Protein AF-A0A561P3F0-F1 (afdb_monomer_lite)

Radius of gyration: 13.25 Å; chains: 1; bounding box: 34×34×33 Å

Structure (mmCIF, N/CA/C/O backbone):
data_AF-A0A561P3F0-F1
#
_entry.id   AF-A0A561P3F0-F1
#
loop_
_atom_site.group_PDB
_atom_site.id
_atom_site.type_symbol
_atom_site.label_atom_id
_atom_site.label_alt_id
_atom_site.label_comp_id
_atom_site.label_asym_id
_atom_site.label_entity_id
_atom_site.label_seq_id
_atom_site.pdbx_PDB_ins_code
_atom_site.Cartn_x
_atom_site.Cartn_y
_atom_site.Cartn_z
_atom_site.occupancy
_atom_site.B_iso_or_equiv
_atom_site.auth_seq_id
_atom_site.auth_comp_id
_atom_site.auth_asym_id
_atom_site.auth_atom_id
_atom_site.pdbx_PDB_model_num
ATOM 1 N N . MET A 1 1 ? 10.709 13.031 -3.051 1.00 47.38 1 MET A N 1
ATOM 2 C CA . MET A 1 1 ? 9.990 12.056 -3.897 1.00 47.38 1 MET A CA 1
ATOM 3 C C . MET A 1 1 ? 11.010 11.055 -4.425 1.00 47.38 1 MET A C 1
ATOM 5 O O . MET A 1 1 ? 11.977 11.474 -5.053 1.00 47.38 1 MET A O 1
ATOM 9 N N . VAL A 1 2 ? 10.887 9.769 -4.091 1.00 55.03 2 VAL A N 1
ATOM 10 C CA . VAL A 1 2 ? 11.764 8.738 -4.672 1.00 55.03 2 VAL A CA 1
ATOM 11 C C . VAL A 1 2 ? 11.228 8.467 -6.072 1.00 55.03 2 VAL A C 1
ATOM 13 O O . VAL A 1 2 ? 10.081 8.049 -6.197 1.00 55.03 2 VAL A O 1
ATOM 16 N N . GLY A 1 3 ? 12.019 8.737 -7.115 1.00 64.06 3 GLY A N 1
ATOM 17 C CA . GLY A 1 3 ? 11.679 8.335 -8.481 1.00 64.06 3 GLY A CA 1
ATOM 18 C C . GLY A 1 3 ? 11.478 6.822 -8.505 1.00 64.06 3 GLY A C 1
ATOM 19 O O . GLY A 1 3 ? 12.450 6.066 -8.438 1.00 64.06 3 GLY A O 1
ATOM 20 N N . SER A 1 4 ? 10.219 6.404 -8.482 1.00 78.69 4 SER A N 1
ATOM 21 C CA . SER A 1 4 ? 9.784 5.020 -8.354 1.00 78.69 4 SER A CA 1
ATOM 22 C C . SER A 1 4 ? 8.836 4.706 -9.4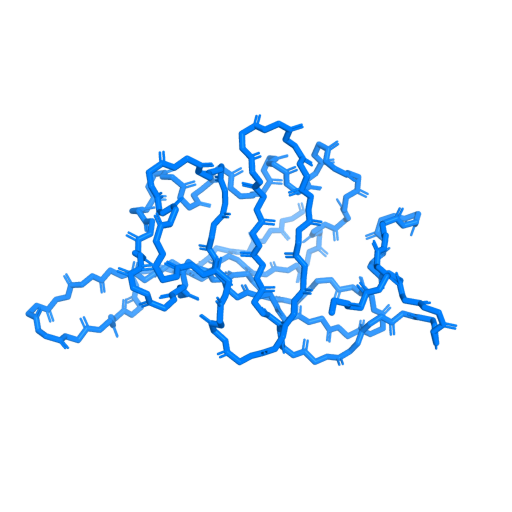99 1.00 78.69 4 SER A C 1
ATOM 24 O O . SER A 1 4 ? 8.108 5.574 -9.975 1.00 78.69 4 SER A O 1
ATOM 26 N N . LYS A 1 5 ? 8.913 3.475 -9.991 1.00 90.38 5 LYS A N 1
ATOM 27 C CA . LYS A 1 5 ? 8.110 2.973 -11.106 1.00 90.38 5 LYS A CA 1
ATOM 28 C C . LYS A 1 5 ? 7.791 1.505 -10.884 1.00 90.38 5 LYS A C 1
ATOM 30 O O . LYS A 1 5 ? 8.472 0.839 -10.102 1.00 90.38 5 LYS A O 1
ATOM 35 N N . ILE A 1 6 ? 6.795 1.008 -11.601 1.00 94.25 6 ILE A N 1
ATOM 36 C CA . ILE A 1 6 ? 6.471 -0.413 -11.630 1.00 94.25 6 ILE A CA 1
ATOM 37 C C . ILE A 1 6 ? 7.101 -1.021 -12.889 1.00 94.25 6 ILE A C 1
ATOM 39 O O . ILE A 1 6 ? 6.922 -0.500 -13.987 1.00 94.25 6 ILE A O 1
ATOM 43 N N . VAL A 1 7 ? 7.893 -2.081 -12.723 1.00 95.06 7 VAL A N 1
ATOM 44 C CA . VAL A 1 7 ? 8.558 -2.822 -13.810 1.00 95.06 7 VAL A CA 1
ATOM 45 C C . VAL A 1 7 ? 8.353 -4.308 -13.557 1.00 95.06 7 VAL A C 1
ATOM 47 O O . VAL A 1 7 ? 8.662 -4.788 -12.469 1.00 95.06 7 VAL A O 1
ATOM 50 N N . ASP A 1 8 ? 7.797 -5.027 -14.533 1.00 95.25 8 ASP A N 1
ATOM 51 C CA . ASP A 1 8 ? 7.487 -6.463 -14.439 1.00 95.25 8 ASP A CA 1
ATOM 52 C C . ASP A 1 8 ? 6.677 -6.852 -13.185 1.00 95.25 8 ASP A C 1
ATOM 54 O O . ASP A 1 8 ? 6.851 -7.927 -12.601 1.00 95.25 8 ASP A O 1
ATOM 58 N N . GLY A 1 9 ? 5.782 -5.964 -12.742 1.00 95.50 9 GLY A N 1
ATOM 59 C CA . GLY A 1 9 ? 4.983 -6.168 -11.534 1.00 95.50 9 GLY A CA 1
ATOM 60 C C . GLY A 1 9 ? 5.632 -5.736 -10.225 1.00 95.50 9 GLY A C 1
ATOM 61 O O . GLY A 1 9 ? 5.002 -5.880 -9.179 1.00 95.50 9 GLY A O 1
ATOM 62 N N . LEU A 1 10 ? 6.868 -5.233 -10.256 1.00 96.75 10 LEU A N 1
ATOM 63 C CA . LEU A 1 10 ? 7.649 -4.889 -9.071 1.00 96.75 10 LEU A CA 1
ATOM 64 C C . LEU A 1 10 ? 7.843 -3.381 -8.943 1.00 96.75 10 LEU A C 1
ATOM 66 O O . LEU A 1 10 ? 8.145 -2.697 -9.918 1.00 96.75 10 LEU A O 1
ATOM 70 N N . PHE A 1 11 ? 7.768 -2.875 -7.716 1.00 95.62 11 PHE A N 1
ATOM 71 C CA . PHE A 1 11 ? 8.117 -1.494 -7.403 1.00 95.62 11 PHE A CA 1
ATOM 72 C C . PHE A 1 11 ? 9.635 -1.322 -7.348 1.00 95.62 11 PHE A C 1
ATOM 74 O O . PHE A 1 11 ? 10.332 -1.940 -6.536 1.00 95.62 11 PHE A O 1
ATOM 81 N N . VAL A 1 12 ? 10.154 -0.457 -8.214 1.00 94.56 12 VAL A N 1
ATOM 82 C CA . VAL A 1 12 ? 11.587 -0.252 -8.426 1.00 94.56 12 VAL A CA 1
ATOM 83 C C . VAL A 1 12 ? 11.930 1.224 -8.266 1.00 94.56 12 VAL A C 1
ATOM 85 O O . VAL A 1 12 ? 11.274 2.101 -8.825 1.00 94.56 12 VAL A O 1
ATOM 88 N N . SER A 1 13 ? 13.001 1.488 -7.524 1.00 90.50 13 SER A N 1
ATOM 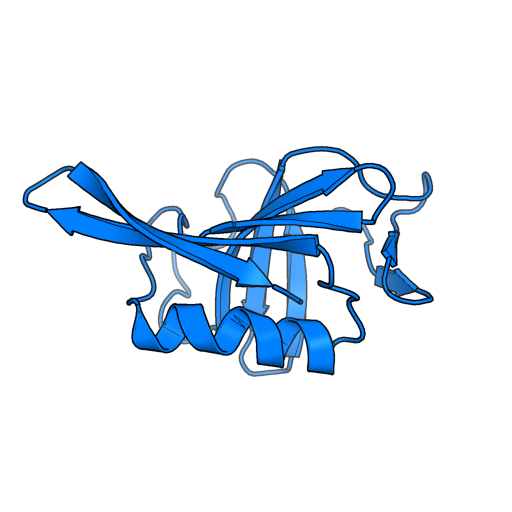89 C CA . SER A 1 13 ? 13.663 2.791 -7.431 1.00 90.50 13 SER A CA 1
ATOM 90 C C . SER A 1 13 ? 14.986 2.776 -8.204 1.00 90.50 13 SER A C 1
ATOM 92 O O . SER A 1 13 ? 15.412 1.736 -8.709 1.00 90.50 13 SER A O 1
ATOM 94 N N . LYS A 1 14 ? 15.716 3.897 -8.218 1.00 88.31 14 LYS A N 1
ATOM 95 C CA . LYS A 1 14 ? 17.090 3.932 -8.758 1.00 88.31 14 LYS A CA 1
ATOM 96 C C . LYS A 1 14 ? 18.068 2.957 -8.077 1.00 88.31 14 LYS A C 1
ATOM 98 O O . LYS A 1 14 ? 19.113 2.671 -8.644 1.00 88.31 14 LYS A O 1
ATOM 103 N N . TYR A 1 15 ? 17.735 2.452 -6.886 1.00 87.25 15 TYR A N 1
ATOM 104 C CA . TYR A 1 15 ? 18.538 1.479 -6.135 1.00 87.25 15 TYR A CA 1
ATOM 105 C C . TYR A 1 15 ? 18.056 0.026 -6.307 1.00 87.25 15 TYR A C 1
ATOM 107 O O . TYR A 1 15 ? 18.534 -0.864 -5.609 1.00 87.25 15 TYR A O 1
ATOM 115 N N . GLY A 1 16 ? 17.102 -0.227 -7.210 1.00 91.31 16 GLY A N 1
ATOM 116 C CA . GLY A 1 16 ? 16.482 -1.539 -7.402 1.00 91.31 16 GLY A CA 1
ATOM 117 C C . GLY A 1 16 ? 15.147 -1.689 -6.667 1.00 91.31 16 GLY A C 1
ATOM 118 O O . GLY A 1 16 ? 14.461 -0.700 -6.386 1.00 91.31 16 GLY A O 1
ATOM 119 N N . GLY A 1 17 ? 14.757 -2.940 -6.400 1.00 94.44 17 GLY A N 1
ATOM 120 C CA . GLY A 1 17 ? 13.469 -3.289 -5.794 1.00 94.44 17 GLY A CA 1
ATOM 121 C C . GLY A 1 17 ? 13.273 -2.663 -4.412 1.00 94.44 17 GLY A C 1
ATOM 122 O O . GLY A 1 17 ? 14.098 -2.842 -3.515 1.00 94.44 17 GLY A O 1
ATOM 123 N N . MET A 1 18 ? 12.166 -1.946 -4.232 1.00 94.00 18 MET A N 1
ATOM 124 C CA . MET A 1 18 ? 11.885 -1.192 -3.008 1.00 94.00 18 MET A CA 1
ATOM 125 C C . MET A 1 18 ? 11.610 -2.117 -1.816 1.00 94.00 18 MET A C 1
ATOM 127 O O . MET A 1 18 ? 10.967 -3.156 -1.957 1.00 94.00 18 MET A O 1
ATOM 131 N N . THR A 1 19 ? 12.111 -1.757 -0.634 1.00 95.06 19 THR A N 1
ATOM 132 C CA . THR A 1 19 ? 11.917 -2.531 0.600 1.00 95.06 19 THR A CA 1
ATOM 133 C C . THR A 1 19 ? 11.620 -1.591 1.756 1.00 95.06 19 THR A C 1
ATOM 135 O O . THR A 1 19 ? 12.363 -0.635 1.966 1.00 95.06 19 THR A O 1
ATOM 138 N N . GLY A 1 20 ? 10.559 -1.887 2.502 1.00 93.69 20 GLY A N 1
ATOM 139 C CA . GLY A 1 20 ? 10.078 -1.082 3.620 1.00 93.69 20 GLY A CA 1
ATOM 140 C C . GLY A 1 20 ? 8.610 -0.696 3.467 1.00 93.69 20 GLY A C 1
ATOM 141 O O . GLY A 1 20 ? 7.924 -1.147 2.547 1.00 93.69 20 GLY A O 1
ATOM 142 N N . THR A 1 21 ? 8.151 0.156 4.379 1.00 93.06 21 THR A N 1
ATOM 143 C CA . THR A 1 21 ? 6.793 0.705 4.393 1.00 93.06 21 THR A CA 1
ATOM 144 C C . THR A 1 21 ? 6.809 2.137 3.881 1.00 93.06 21 THR A C 1
ATOM 146 O O . THR A 1 21 ? 7.653 2.940 4.284 1.00 93.06 21 THR A O 1
ATOM 149 N N . TYR A 1 22 ? 5.867 2.452 3.000 1.00 90.88 22 TYR A N 1
ATOM 150 C CA . TYR A 1 22 ? 5.751 3.753 2.353 1.00 90.88 22 TYR A CA 1
ATOM 151 C C . TYR A 1 22 ? 4.310 4.235 2.395 1.00 90.88 22 TYR A C 1
ATOM 153 O O . TYR A 1 22 ? 3.381 3.432 2.348 1.00 90.88 22 TYR A O 1
ATOM 161 N N . ASP A 1 23 ? 4.135 5.549 2.405 1.00 89.75 23 ASP A N 1
ATOM 162 C CA . ASP A 1 23 ? 2.861 6.154 2.049 1.00 89.75 23 ASP A CA 1
ATOM 163 C C . ASP A 1 23 ? 2.650 6.000 0.554 1.00 89.75 23 ASP A C 1
ATOM 165 O O . ASP A 1 23 ? 3.575 6.219 -0.240 1.00 89.75 23 ASP A O 1
ATOM 169 N N . ILE A 1 24 ? 1.425 5.660 0.183 1.00 89.88 24 ILE A N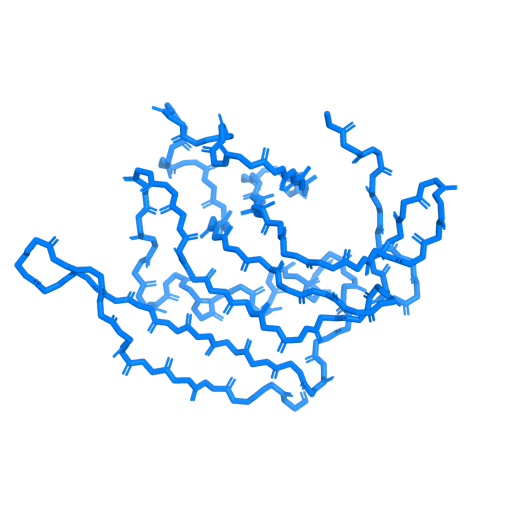 1
ATOM 170 C CA . ILE A 1 24 ? 1.018 5.498 -1.201 1.00 89.88 24 ILE A CA 1
ATOM 171 C C . ILE A 1 24 ? -0.206 6.352 -1.494 1.00 89.88 24 ILE A C 1
ATOM 173 O O . ILE A 1 24 ? -1.181 6.370 -0.739 1.00 89.88 24 ILE A O 1
ATOM 177 N N . VAL A 1 25 ? -0.132 7.069 -2.612 1.00 89.44 25 VAL A N 1
ATOM 178 C CA . VAL A 1 25 ? -1.237 7.848 -3.160 1.00 89.44 25 VAL A CA 1
ATOM 179 C C . VAL A 1 25 ? -1.327 7.595 -4.653 1.00 89.44 25 VAL A C 1
ATOM 181 O O . VAL A 1 25 ? -0.307 7.620 -5.340 1.00 89.44 25 VAL A O 1
ATOM 184 N N . VAL A 1 26 ? -2.540 7.407 -5.164 1.00 89.56 26 VAL A N 1
ATOM 185 C CA . VAL A 1 26 ? -2.812 7.466 -6.603 1.00 89.56 26 VAL A CA 1
ATOM 186 C C . VAL A 1 26 ? -3.823 8.580 -6.849 1.00 89.56 26 VAL A C 1
ATOM 188 O O . VAL A 1 26 ? -4.925 8.542 -6.304 1.00 89.56 26 VAL A O 1
ATOM 191 N N . THR A 1 27 ? -3.439 9.598 -7.622 1.00 87.62 27 THR A N 1
ATOM 192 C CA . THR A 1 27 ? -4.325 10.731 -7.952 1.00 87.62 27 THR A CA 1
ATOM 193 C C . THR A 1 27 ? -5.417 10.311 -8.937 1.00 87.62 27 THR A C 1
ATOM 195 O O . THR A 1 27 ? -5.292 9.270 -9.576 1.00 87.62 27 THR A O 1
ATOM 198 N N . MET A 1 28 ? -6.463 11.127 -9.116 1.00 87.62 28 MET A N 1
ATOM 199 C CA . MET A 1 28 ? -7.509 10.873 -10.129 1.00 87.62 28 MET A CA 1
ATOM 200 C C . MET A 1 28 ? -6.978 10.774 -11.568 1.00 87.62 28 MET A C 1
ATOM 202 O O . MET A 1 28 ? -7.592 10.135 -12.412 1.00 87.62 28 MET A O 1
ATOM 206 N N . GLU A 1 29 ? -5.818 11.365 -11.842 1.00 86.19 29 GLU A N 1
ATOM 207 C CA . GLU A 1 29 ? -5.139 11.310 -13.142 1.00 86.19 29 GLU A CA 1
ATOM 208 C C . GLU A 1 29 ? -4.293 10.032 -13.320 1.00 86.19 29 GLU A C 1
ATOM 210 O O . GLU A 1 29 ? -3.645 9.854 -14.347 1.00 86.19 29 GLU A O 1
ATOM 215 N N . GLY A 1 30 ? -4.260 9.146 -12.316 1.00 86.94 30 GLY A N 1
ATOM 216 C CA . GLY A 1 30 ? -3.489 7.899 -12.351 1.00 86.94 30 GLY A CA 1
ATOM 217 C C . GLY A 1 30 ? -2.030 8.036 -11.911 1.00 86.94 30 GLY A C 1
ATOM 218 O O . GLY A 1 30 ? -1.269 7.075 -12.009 1.00 86.94 30 GLY A O 1
ATOM 219 N N . TYR A 1 31 ? -1.608 9.194 -11.394 1.00 86.19 31 TYR A N 1
ATOM 220 C CA . TYR A 1 31 ? -0.229 9.365 -10.938 1.00 86.19 31 TYR A CA 1
ATOM 221 C C . TYR A 1 31 ? 0.004 8.678 -9.593 1.00 86.19 31 TYR A C 1
ATOM 223 O O . TYR A 1 31 ? -0.549 9.080 -8.567 1.00 86.19 31 TYR A O 1
ATOM 231 N N . LEU A 1 32 ? 0.892 7.682 -9.595 1.00 88.81 32 LEU A N 1
ATOM 232 C CA . LEU A 1 32 ? 1.400 7.026 -8.396 1.00 88.81 32 LEU A CA 1
ATOM 233 C C . LEU A 1 32 ? 2.436 7.910 -7.688 1.00 88.81 32 LEU A C 1
ATOM 235 O O . LEU A 1 32 ? 3.457 8.291 -8.264 1.00 88.81 32 LEU A O 1
ATOM 239 N N . LYS A 1 33 ? 2.210 8.173 -6.403 1.00 87.44 33 LYS A N 1
ATOM 240 C CA . LYS A 1 33 ? 3.145 8.856 -5.507 1.00 87.44 33 LYS A CA 1
ATOM 241 C C . LYS A 1 33 ? 3.497 7.932 -4.346 1.00 87.44 33 LYS A C 1
ATOM 243 O O . LYS A 1 33 ? 2.613 7.433 -3.656 1.00 87.44 33 LYS A O 1
ATOM 248 N N . LEU A 1 34 ? 4.798 7.749 -4.125 1.00 88.19 34 LEU A N 1
ATOM 249 C CA . LEU A 1 34 ? 5.356 7.001 -3.000 1.00 88.19 34 LEU A CA 1
ATOM 250 C C . LEU A 1 34 ? 6.289 7.884 -2.176 1.00 88.19 34 LEU A C 1
ATOM 252 O O . LEU A 1 34 ? 7.106 8.642 -2.719 1.00 88.19 34 LEU A O 1
ATOM 256 N N . GLY A 1 35 ? 6.220 7.747 -0.856 1.00 82.31 35 GLY A N 1
ATOM 257 C CA . GLY A 1 35 ? 7.143 8.440 0.029 1.00 82.31 35 GLY A CA 1
ATOM 258 C C . GLY A 1 35 ? 7.096 7.966 1.470 1.00 82.31 35 GLY A C 1
ATOM 259 O O . GLY A 1 35 ? 6.519 6.932 1.781 1.00 82.31 35 GLY A O 1
ATOM 260 N N . THR A 1 36 ? 7.770 8.708 2.338 1.00 75.50 36 THR A N 1
ATOM 261 C CA . THR A 1 36 ? 7.878 8.416 3.766 1.00 75.50 36 THR A CA 1
ATOM 262 C C . THR A 1 36 ? 7.515 9.672 4.558 1.00 75.50 36 THR A C 1
ATOM 264 O O . THR A 1 36 ? 7.940 10.771 4.196 1.00 75.50 36 THR A O 1
ATOM 267 N N . GLY A 1 37 ? 6.740 9.524 5.637 1.00 63.84 37 GLY A N 1
ATOM 268 C CA . GLY A 1 37 ? 6.488 10.595 6.612 1.00 63.84 37 GLY A CA 1
ATOM 269 C C . GLY A 1 37 ? 5.090 11.225 6.599 1.00 63.84 37 GLY A C 1
ATOM 270 O O . GLY A 1 37 ? 4.935 12.319 7.129 1.00 63.84 37 GLY A O 1
ATOM 271 N N . HIS A 1 38 ? 4.082 10.581 6.008 1.00 56.75 38 HIS A N 1
ATOM 272 C CA . HIS A 1 38 ? 2.668 10.988 5.938 1.00 56.75 38 HIS A CA 1
ATOM 273 C C . HIS A 1 38 ? 2.396 12.376 5.310 1.00 56.75 38 HIS A C 1
ATOM 275 O O . HIS A 1 38 ? 1.264 12.859 5.330 1.00 56.75 38 HIS A O 1
ATOM 281 N N . TYR A 1 39 ? 3.406 13.018 4.710 1.00 52.44 39 TYR A N 1
ATOM 282 C CA . TYR A 1 39 ? 3.358 14.416 4.255 1.00 52.44 39 TYR A CA 1
ATOM 283 C C . TYR A 1 39 ? 2.495 14.673 3.009 1.00 52.44 39 TYR A C 1
ATOM 285 O O . TYR A 1 39 ? 2.229 15.827 2.685 1.00 52.44 39 TYR A O 1
ATOM 293 N N . TYR A 1 40 ? 2.060 13.641 2.284 1.00 54.03 40 TYR A N 1
ATOM 294 C CA . TYR A 1 40 ? 1.479 13.831 0.948 1.00 54.03 40 TYR A CA 1
ATOM 295 C C . TYR A 1 40 ? -0.022 14.152 0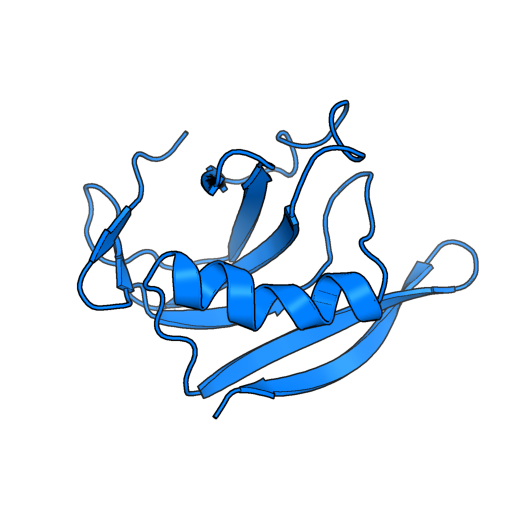.922 1.00 54.03 40 TYR A C 1
ATOM 297 O O . TYR A 1 40 ? -0.551 14.390 -0.160 1.00 54.03 40 TYR A O 1
ATOM 305 N N . LEU A 1 41 ? -0.719 14.171 2.065 1.00 54.31 41 LEU A N 1
ATOM 306 C CA . LEU A 1 41 ? -2.190 14.233 2.083 1.00 54.31 41 LEU A CA 1
ATOM 307 C C . LEU A 1 41 ? -2.795 15.260 3.047 1.00 54.31 41 LEU A C 1
ATOM 309 O O . LEU A 1 41 ? -3.979 15.169 3.362 1.00 54.31 41 LEU A O 1
ATOM 313 N N . SER A 1 42 ? -2.040 16.258 3.504 1.00 51.47 42 SER A N 1
ATOM 314 C CA . SER A 1 42 ? -2.590 17.268 4.417 1.00 51.47 42 SER A CA 1
ATOM 315 C C . SER A 1 42 ? -3.661 18.181 3.795 1.00 51.47 42 SER A C 1
ATOM 317 O O . SER A 1 42 ? -4.347 18.837 4.564 1.00 51.47 42 SER A O 1
ATOM 319 N N . ASN A 1 43 ? -3.873 18.201 2.465 1.00 49.75 43 ASN A N 1
ATOM 320 C CA . ASN A 1 43 ? -4.844 19.118 1.828 1.00 49.75 43 ASN A CA 1
ATOM 321 C C . ASN A 1 43 ? -5.576 18.624 0.549 1.00 49.75 43 ASN A C 1
ATOM 323 O O . ASN A 1 43 ? -6.337 19.397 -0.022 1.00 49.75 43 ASN A O 1
ATOM 327 N N . SER A 1 44 ? -5.403 17.378 0.079 1.00 52.81 44 SER A N 1
ATOM 328 C CA . SER A 1 44 ? -5.980 16.913 -1.215 1.00 52.81 44 SER A CA 1
ATOM 329 C C . SER A 1 44 ? -6.756 15.589 -1.128 1.00 52.81 44 SER A C 1
ATOM 331 O O . SER A 1 44 ? -6.887 14.860 -2.107 1.00 52.81 44 SER A O 1
ATOM 333 N N . ALA A 1 45 ? -7.279 15.270 0.057 1.00 53.38 45 ALA A N 1
ATOM 334 C CA . ALA A 1 45 ? -8.002 14.032 0.356 1.00 53.38 45 ALA A CA 1
ATOM 335 C C . ALA A 1 45 ? -9.216 13.689 -0.548 1.00 53.38 45 ALA A C 1
ATOM 337 O O . ALA A 1 45 ? -9.407 12.500 -0.794 1.00 53.38 45 ALA A O 1
ATOM 338 N N . PRO A 1 46 ? -10.035 14.639 -1.054 1.00 56.75 46 PRO A N 1
ATOM 339 C CA . PRO A 1 46 ? -11.202 14.275 -1.861 1.00 56.75 46 PRO A CA 1
ATOM 340 C C . PRO A 1 46 ? -10.880 13.851 -3.307 1.00 56.75 46 PRO A C 1
ATOM 342 O O . PRO A 1 46 ? -11.779 13.400 -4.007 1.00 56.75 46 PRO A O 1
ATOM 345 N N . GLU A 1 47 ? -9.628 13.961 -3.764 1.00 74.38 47 GLU A N 1
ATOM 346 C CA . GLU A 1 47 ? -9.253 13.811 -5.182 1.00 74.38 47 GLU A CA 1
ATOM 347 C C . GLU A 1 47 ? -8.185 12.726 -5.410 1.00 74.38 47 GLU A C 1
ATOM 349 O O . GLU A 1 47 ? -7.246 12.880 -6.200 1.00 74.38 47 GLU A O 1
ATOM 354 N N . VAL A 1 48 ? -8.293 11.605 -4.696 1.00 84.44 48 VAL A N 1
ATOM 355 C CA . VAL A 1 48 ? -7.386 10.462 -4.868 1.00 84.44 48 VAL A CA 1
ATOM 356 C C . VAL A 1 48 ? -8.175 9.172 -5.029 1.00 84.44 48 VAL A C 1
ATOM 358 O O . VAL A 1 48 ? -9.169 8.941 -4.347 1.00 84.44 48 VAL A O 1
ATOM 361 N N . MET A 1 49 ? -7.706 8.307 -5.924 1.00 89.75 49 MET A N 1
ATOM 362 C CA . MET A 1 49 ? -8.265 6.967 -6.102 1.00 89.75 49 MET A CA 1
ATOM 363 C C . MET A 1 49 ? -7.809 6.019 -4.986 1.00 89.75 49 MET A C 1
ATOM 365 O O . MET A 1 49 ? -8.509 5.069 -4.645 1.00 89.75 49 MET A O 1
ATOM 369 N N . LEU A 1 50 ? -6.621 6.272 -4.428 1.00 91.25 50 LEU A N 1
ATOM 370 C CA . LEU A 1 50 ? -6.001 5.459 -3.388 1.00 91.25 50 LEU A CA 1
ATOM 371 C C . LEU A 1 50 ? -5.188 6.349 -2.450 1.00 91.25 50 LEU A C 1
ATOM 373 O O . LEU A 1 50 ? -4.416 7.188 -2.913 1.00 91.25 50 LEU A O 1
ATOM 377 N N . ALA A 1 51 ? -5.341 6.133 -1.145 1.00 91.19 51 ALA A N 1
ATOM 378 C CA . ALA A 1 51 ? -4.519 6.730 -0.097 1.00 91.19 51 ALA A CA 1
ATOM 379 C C . ALA A 1 51 ? -4.302 5.741 1.056 1.00 91.19 51 ALA A C 1
ATOM 381 O O . ALA A 1 51 ? -5.260 5.199 1.613 1.00 91.19 51 ALA A O 1
ATOM 382 N N . GLY A 1 52 ? -3.052 5.513 1.445 1.00 92.12 52 GLY A N 1
ATOM 383 C CA . GLY A 1 52 ? -2.763 4.548 2.499 1.00 92.12 52 GLY A CA 1
ATOM 384 C C . GLY A 1 52 ? -1.283 4.282 2.713 1.00 92.12 52 GLY A C 1
ATOM 385 O O . GLY A 1 52 ? -0.443 5.093 2.317 1.00 92.12 52 GLY A O 1
ATOM 386 N N . THR A 1 53 ? -0.975 3.117 3.281 1.00 93.88 53 THR A N 1
ATOM 387 C CA . THR A 1 53 ? 0.394 2.593 3.342 1.00 93.88 53 THR A CA 1
ATOM 388 C C . THR A 1 53 ? 0.549 1.340 2.492 1.00 93.88 53 THR A C 1
ATOM 390 O O . THR A 1 53 ? -0.393 0.571 2.303 1.00 93.88 53 THR A O 1
ATOM 393 N N . ILE A 1 54 ? 1.760 1.129 1.987 1.00 94.88 54 ILE A N 1
ATOM 394 C CA . ILE A 1 54 ? 2.164 -0.076 1.270 1.00 94.88 54 ILE A CA 1
ATOM 395 C C . ILE A 1 54 ? 3.467 -0.609 1.862 1.00 94.88 54 ILE A C 1
ATOM 397 O O . ILE A 1 54 ? 4.452 0.121 2.003 1.00 94.88 54 ILE A O 1
ATOM 401 N N . GLU A 1 55 ? 3.477 -1.888 2.215 1.00 96.50 55 GLU A N 1
ATOM 402 C CA . GLU A 1 55 ? 4.670 -2.611 2.638 1.00 96.50 55 GLU A CA 1
ATOM 403 C C . GLU A 1 55 ? 5.221 -3.431 1.474 1.00 96.50 55 GLU A C 1
ATOM 405 O O . GLU A 1 55 ? 4.488 -4.145 0.783 1.00 96.50 55 GLU A O 1
ATOM 410 N N . MET A 1 56 ? 6.532 -3.338 1.259 1.00 96.50 56 MET A N 1
ATOM 411 C CA . MET A 1 56 ? 7.217 -4.015 0.167 1.00 96.50 56 MET A CA 1
ATOM 412 C C . MET A 1 56 ? 8.485 -4.721 0.635 1.00 96.50 56 MET A C 1
ATOM 414 O O . MET A 1 56 ? 9.201 -4.249 1.518 1.00 96.50 56 MET A O 1
ATOM 418 N N . TYR A 1 57 ? 8.816 -5.821 -0.039 1.00 96.69 57 TYR A N 1
ATOM 419 C CA . TYR A 1 57 ? 10.104 -6.495 0.090 1.00 96.69 57 TYR A CA 1
ATOM 420 C C . TYR A 1 57 ? 10.652 -6.845 -1.292 1.00 96.69 57 TYR A C 1
ATOM 422 O O . TYR A 1 57 ? 10.040 -7.621 -2.032 1.00 96.69 57 TYR A O 1
ATOM 430 N N . LYS A 1 58 ? 11.812 -6.277 -1.645 1.00 96.06 58 LYS A N 1
ATOM 431 C CA . LYS A 1 58 ? 12.437 -6.409 -2.975 1.00 96.06 58 LYS A CA 1
ATOM 432 C C . LYS A 1 58 ? 11.468 -6.086 -4.126 1.00 96.06 58 LYS A C 1
ATOM 434 O O . LYS A 1 58 ? 11.417 -6.795 -5.126 1.00 96.06 58 LYS A O 1
ATOM 439 N N . GLY A 1 59 ? 10.670 -5.034 -3.961 1.00 95.62 59 GLY A N 1
ATOM 440 C CA . GLY A 1 59 ? 9.683 -4.545 -4.925 1.00 95.62 59 GLY A CA 1
ATOM 441 C C . GLY A 1 59 ? 8.373 -5.333 -4.969 1.00 95.62 59 GLY A C 1
ATOM 442 O O . GLY A 1 59 ? 7.449 -4.906 -5.654 1.00 95.62 59 GLY A O 1
ATOM 443 N N . LYS A 1 60 ? 8.266 -6.455 -4.244 1.00 97.38 60 LYS A N 1
ATOM 444 C CA . LYS A 1 60 ? 7.020 -7.222 -4.114 1.00 97.38 60 LYS A CA 1
ATOM 445 C C . LYS A 1 60 ? 6.163 -6.639 -3.005 1.00 97.38 60 LYS A C 1
ATOM 447 O O . LYS A 1 60 ? 6.669 -6.446 -1.898 1.00 97.38 60 LYS A O 1
ATOM 452 N N . VAL A 1 61 ? 4.881 -6.440 -3.282 1.00 97.88 61 VAL A N 1
ATOM 453 C CA . VAL A 1 61 ? 3.908 -5.982 -2.287 1.00 97.88 61 VAL A CA 1
ATOM 454 C C . VAL A 1 61 ? 3.658 -7.079 -1.253 1.00 97.88 61 VAL A C 1
ATOM 456 O O . VAL A 1 61 ? 3.600 -8.264 -1.589 1.00 97.88 61 VAL A O 1
ATOM 459 N N . LYS A 1 62 ? 3.572 -6.684 0.017 1.00 98.19 62 LYS A N 1
ATOM 460 C CA . LYS A 1 62 ? 3.323 -7.568 1.163 1.00 98.19 62 LYS A CA 1
ATOM 461 C C . LYS A 1 62 ? 2.010 -7.249 1.849 1.00 98.19 62 LYS A C 1
ATOM 463 O O . LYS A 1 62 ? 1.224 -8.163 2.080 1.00 98.19 62 LYS A O 1
ATOM 468 N N . ASP A 1 63 ? 1.767 -5.975 2.107 1.00 98.00 63 ASP A N 1
ATOM 469 C CA . ASP A 1 63 ? 0.529 -5.491 2.698 1.00 98.00 63 ASP A CA 1
ATOM 470 C C . ASP A 1 63 ? 0.191 -4.123 2.105 1.00 98.00 63 ASP A C 1
ATOM 472 O O . ASP A 1 63 ? 1.083 -3.341 1.761 1.00 98.00 63 ASP A O 1
ATOM 476 N N . ILE A 1 64 ? -1.099 -3.859 1.956 1.00 97.12 64 ILE A N 1
ATOM 477 C CA . ILE A 1 64 ? -1.645 -2.559 1.592 1.00 97.12 64 ILE A CA 1
ATOM 478 C C . ILE A 1 64 ? -2.681 -2.224 2.651 1.00 97.12 64 ILE A C 1
ATOM 480 O O . ILE A 1 64 ? -3.575 -3.026 2.916 1.00 97.12 64 ILE A O 1
ATOM 484 N N . THR A 1 65 ? -2.598 -1.028 3.220 1.00 96.00 65 THR A N 1
ATOM 485 C CA . THR A 1 65 ? -3.600 -0.539 4.164 1.00 96.00 65 THR A CA 1
ATOM 486 C C . THR A 1 65 ? -4.249 0.732 3.647 1.00 96.00 65 THR A C 1
ATOM 488 O O . THR A 1 65 ? -3.649 1.472 2.871 1.00 96.00 65 THR A O 1
ATOM 491 N N . ASN A 1 66 ? -5.447 1.046 4.131 1.00 93.56 66 ASN A N 1
ATOM 492 C CA . ASN A 1 66 ? -6.030 2.379 3.974 1.00 93.56 66 ASN A CA 1
ATOM 493 C C . ASN A 1 66 ? -5.539 3.383 5.024 1.00 93.56 66 ASN A C 1
ATOM 495 O O . ASN A 1 66 ? -6.041 4.505 5.061 1.00 93.56 66 ASN A O 1
ATOM 499 N N . LEU A 1 67 ? -4.570 3.023 5.875 1.00 90.44 67 LEU A N 1
ATOM 500 C CA . LEU A 1 67 ? -4.002 3.949 6.847 1.00 90.44 67 LEU A CA 1
ATOM 501 C C . LEU A 1 67 ? -3.264 5.059 6.107 1.00 90.44 67 LEU A C 1
ATOM 503 O O . LEU A 1 67 ? -2.104 4.941 5.743 1.00 90.44 67 LEU A O 1
ATOM 507 N N . SER A 1 68 ? -3.953 6.164 5.891 1.00 80.88 68 SER A N 1
ATOM 508 C CA . SER A 1 68 ? -3.364 7.415 5.439 1.00 80.88 68 SER A CA 1
ATOM 509 C C . SER A 1 68 ? -3.507 8.441 6.566 1.00 80.88 68 SER A C 1
ATOM 511 O O . SER A 1 68 ? -4.294 8.227 7.494 1.00 80.88 68 SER A O 1
ATOM 513 N N . GLY A 1 69 ? -2.708 9.511 6.550 1.00 73.25 69 GLY A N 1
ATOM 514 C CA . GLY A 1 69 ? -2.627 10.497 7.636 1.00 73.25 69 GLY A CA 1
ATOM 515 C C . GLY A 1 69 ? -3.993 11.064 8.055 1.00 73.25 69 GLY A C 1
ATOM 516 O O . GLY A 1 69 ? -4.646 10.533 8.960 1.00 73.25 69 GLY A O 1
ATOM 517 N N . HIS A 1 70 ? -4.420 12.148 7.402 1.00 72.69 70 HIS A N 1
ATOM 518 C CA . HIS A 1 70 ? -5.665 12.865 7.723 1.00 72.69 70 HIS A CA 1
ATOM 519 C C . HIS A 1 70 ? -6.912 12.304 7.030 1.00 72.69 70 HIS A C 1
ATOM 521 O O . HIS A 1 70 ? -8.029 12.633 7.418 1.00 72.69 70 HIS A O 1
ATOM 527 N N . TYR A 1 71 ? -6.732 11.449 6.026 1.00 76.25 71 TYR A N 1
ATOM 528 C CA . TYR A 1 71 ? -7.818 10.835 5.274 1.00 76.25 71 TYR A CA 1
ATOM 529 C C . TYR A 1 71 ? -7.857 9.334 5.560 1.00 76.25 71 TYR A C 1
ATOM 531 O O . TYR A 1 71 ? -6.821 8.675 5.552 1.00 76.25 71 TYR A O 1
ATOM 539 N N . LEU A 1 72 ? -9.031 8.773 5.834 1.00 83.19 72 LEU A N 1
ATOM 540 C CA . LEU A 1 72 ? -9.197 7.326 5.948 1.00 83.19 72 LEU A CA 1
ATOM 541 C C . LEU A 1 72 ? -10.245 6.885 4.927 1.00 83.19 72 LEU A C 1
ATOM 543 O O . LEU A 1 72 ? -11.438 7.040 5.189 1.00 83.19 72 LEU A O 1
ATOM 547 N N . PRO A 1 73 ? -9.813 6.374 3.765 1.00 85.75 73 PRO A N 1
ATOM 548 C CA . PRO A 1 73 ? -10.700 5.773 2.778 1.00 85.75 73 PRO A CA 1
ATOM 549 C C . PRO A 1 73 ? -11.567 4.702 3.424 1.00 85.75 73 PRO A C 1
ATOM 551 O O . PRO A 1 73 ? -11.077 3.910 4.229 1.00 85.75 73 PRO A O 1
ATOM 554 N N . ASN A 1 74 ? -12.857 4.680 3.105 1.00 88.19 74 ASN A N 1
ATOM 555 C CA . ASN A 1 74 ? -13.752 3.678 3.680 1.00 88.19 74 ASN A CA 1
ATOM 556 C C . ASN A 1 74 ? -13.468 2.279 3.090 1.00 88.19 74 ASN A C 1
ATOM 558 O O . ASN A 1 74 ? -12.677 2.126 2.153 1.00 88.19 74 ASN A O 1
ATOM 562 N N . ALA A 1 75 ? -14.112 1.245 3.631 1.00 88.38 75 ALA A N 1
ATOM 563 C CA . ALA A 1 75 ? -13.887 -0.133 3.199 1.00 88.38 75 ALA A CA 1
ATOM 564 C C . ALA A 1 75 ? -14.167 -0.361 1.703 1.00 88.38 75 ALA A C 1
ATOM 566 O O . ALA A 1 75 ? -13.392 -1.034 1.027 1.00 88.38 75 ALA A O 1
ATOM 567 N N . GLU A 1 76 ? -15.237 0.227 1.165 1.00 88.50 76 GLU A N 1
ATOM 568 C CA . GLU A 1 76 ? -15.616 0.092 -0.246 1.00 88.50 76 GLU A CA 1
ATOM 569 C C . GLU A 1 76 ? -14.580 0.737 -1.177 1.00 88.50 76 GLU A C 1
ATOM 571 O O . GLU A 1 76 ? -14.143 0.128 -2.154 1.00 88.50 76 GLU A O 1
ATOM 576 N N . GLN A 1 77 ? -14.107 1.936 -0.833 1.00 88.50 77 GLN A N 1
ATOM 577 C CA . GLN A 1 77 ? -13.021 2.604 -1.550 1.00 88.50 77 GLN A CA 1
ATOM 578 C C . GLN A 1 77 ? -11.728 1.788 -1.482 1.00 88.50 77 GLN A C 1
ATOM 580 O O . GLN A 1 77 ? -11.061 1.596 -2.496 1.00 88.50 77 GLN A O 1
ATOM 585 N N . THR A 1 78 ? -11.408 1.252 -0.305 1.00 92.25 78 THR A N 1
ATOM 586 C CA . THR A 1 78 ? -10.183 0.478 -0.064 1.00 92.25 78 THR A CA 1
ATOM 587 C C . THR A 1 78 ? -10.144 -0.807 -0.889 1.00 92.25 78 THR A C 1
ATOM 589 O O . THR A 1 78 ? -9.096 -1.173 -1.414 1.00 92.25 78 THR A O 1
ATOM 592 N N . LYS A 1 79 ? -11.290 -1.465 -1.096 1.00 93.44 79 LYS A N 1
ATOM 593 C CA . LYS A 1 79 ? -11.385 -2.651 -1.966 1.00 93.44 79 LYS A CA 1
ATOM 594 C C . LYS A 1 79 ? -10.993 -2.366 -3.418 1.00 93.44 79 LYS A C 1
ATOM 596 O O . LYS A 1 79 ? -10.467 -3.246 -4.096 1.00 93.44 79 LYS A O 1
ATOM 601 N N . ASN A 1 80 ? -11.152 -1.127 -3.890 1.00 94.31 80 ASN A N 1
ATOM 602 C CA . ASN A 1 80 ? -10.711 -0.741 -5.232 1.00 94.31 80 ASN A CA 1
ATOM 603 C C . ASN A 1 80 ? -9.183 -0.662 -5.378 1.00 94.31 80 ASN A C 1
ATOM 605 O O . ASN A 1 80 ? -8.695 -0.611 -6.506 1.00 94.31 80 ASN A O 1
ATOM 609 N N . TYR A 1 81 ? -8.414 -0.685 -4.284 1.00 95.56 81 TYR A N 1
ATOM 610 C CA . TYR A 1 81 ? -6.956 -0.517 -4.333 1.00 95.56 81 TYR A CA 1
ATOM 611 C C . TYR A 1 81 ? -6.273 -1.612 -5.135 1.00 95.56 81 TYR A C 1
ATOM 613 O O . TYR A 1 81 ? -5.321 -1.338 -5.861 1.00 95.56 81 TYR A O 1
ATOM 621 N N . ILE A 1 82 ? -6.794 -2.836 -5.037 1.00 95.31 82 ILE A N 1
ATOM 622 C CA . ILE A 1 82 ? -6.295 -3.990 -5.783 1.00 95.31 82 ILE A CA 1
ATOM 623 C C . ILE A 1 82 ? -6.390 -3.708 -7.283 1.00 95.31 82 ILE A C 1
ATOM 625 O O . ILE A 1 82 ? -5.395 -3.809 -7.996 1.00 95.31 82 ILE A O 1
ATOM 629 N N . ARG A 1 83 ? -7.572 -3.282 -7.747 1.00 96.12 83 ARG A N 1
ATOM 630 C CA . ARG A 1 83 ? -7.809 -2.932 -9.152 1.00 96.12 83 ARG A CA 1
ATOM 631 C C . ARG A 1 83 ? -6.904 -1.789 -9.601 1.00 96.12 83 ARG A C 1
ATOM 633 O O . ARG A 1 83 ? -6.204 -1.940 -10.589 1.00 96.12 83 ARG A O 1
ATOM 640 N N . ILE A 1 84 ? -6.855 -0.695 -8.840 1.00 95.69 84 ILE A N 1
ATOM 641 C CA . ILE A 1 84 ? -6.055 0.494 -9.177 1.00 95.69 84 ILE A CA 1
ATOM 642 C C . ILE A 1 84 ? -4.573 0.138 -9.345 1.00 95.69 84 ILE A C 1
ATOM 644 O O . ILE A 1 84 ? -3.935 0.554 -10.306 1.00 95.69 84 ILE A O 1
ATOM 648 N N . LEU A 1 85 ? -4.005 -0.637 -8.421 1.00 95.56 85 LEU A N 1
ATOM 649 C CA . LEU A 1 85 ? -2.592 -1.009 -8.479 1.00 95.56 85 LEU A CA 1
ATOM 650 C C . LEU A 1 85 ? -2.304 -2.045 -9.573 1.00 95.56 85 LEU A C 1
ATOM 652 O O . LEU A 1 85 ? -1.250 -1.963 -10.204 1.00 95.56 85 LEU A O 1
ATOM 656 N N . ASN A 1 86 ? -3.230 -2.970 -9.838 1.00 95.62 86 ASN A N 1
ATOM 657 C CA . ASN A 1 86 ? -3.132 -3.881 -10.981 1.00 95.62 86 ASN A CA 1
ATOM 658 C C . ASN A 1 86 ? -3.179 -3.118 -12.316 1.00 95.62 86 ASN A C 1
ATOM 660 O O . ASN A 1 86 ? -2.376 -3.413 -13.198 1.00 95.62 86 ASN A O 1
ATOM 664 N N . ASP A 1 87 ? -4.042 -2.106 -12.446 1.00 95.69 87 ASP A N 1
ATOM 665 C CA . ASP A 1 87 ? -4.139 -1.247 -13.638 1.00 95.69 87 ASP A CA 1
ATOM 666 C C . ASP A 1 87 ? -2.842 -0.443 -13.863 1.00 95.69 87 ASP A C 1
ATOM 668 O O . ASP A 1 87 ? -2.437 -0.195 -14.998 1.00 95.69 87 ASP A O 1
ATOM 672 N N . LEU A 1 88 ? -2.131 -0.102 -12.781 1.00 94.12 88 LEU A N 1
ATOM 673 C CA . LEU A 1 88 ? -0.785 0.490 -12.821 1.00 94.12 88 LEU A CA 1
ATOM 674 C C . LEU A 1 88 ? 0.333 -0.537 -13.093 1.00 94.12 88 LEU A C 1
ATOM 676 O O . LEU A 1 88 ? 1.511 -0.174 -13.160 1.00 94.12 88 LEU A O 1
ATOM 680 N N . GLY A 1 89 ? -0.018 -1.814 -13.246 1.00 95.94 89 GLY A N 1
ATOM 681 C CA . GLY A 1 89 ? 0.885 -2.905 -13.596 1.00 95.94 89 GLY A CA 1
ATOM 682 C C . GLY A 1 89 ? 1.551 -3.602 -12.412 1.00 95.94 89 GLY A C 1
ATOM 683 O O . GLY A 1 89 ? 2.495 -4.359 -12.638 1.00 95.94 89 GLY A O 1
ATOM 684 N N . ALA A 1 90 ? 1.130 -3.359 -11.165 1.00 96.38 90 ALA A N 1
ATOM 685 C CA . ALA A 1 90 ? 1.688 -4.035 -9.991 1.00 96.38 90 ALA A CA 1
ATOM 686 C C . ALA A 1 90 ? 1.209 -5.491 -9.904 1.00 96.38 90 ALA A C 1
ATOM 688 O O . ALA A 1 90 ? 0.064 -5.800 -10.210 1.00 96.38 90 ALA A O 1
ATOM 689 N N . ARG A 1 91 ? 2.073 -6.395 -9.425 1.00 96.31 91 ARG A N 1
ATOM 690 C CA . ARG A 1 91 ? 1.673 -7.762 -9.062 1.00 96.31 91 ARG A CA 1
ATOM 691 C C . ARG A 1 91 ? 1.400 -7.832 -7.568 1.00 96.31 91 ARG A C 1
ATOM 693 O O . ARG A 1 91 ? 2.304 -7.608 -6.762 1.00 96.31 91 ARG A O 1
ATOM 700 N N . LEU A 1 92 ? 0.166 -8.179 -7.220 1.00 96.62 92 LEU A N 1
ATOM 701 C CA . LEU A 1 92 ? -0.306 -8.227 -5.835 1.00 96.62 92 LEU A CA 1
ATOM 702 C C . LEU A 1 92 ? -0.529 -9.646 -5.299 1.00 96.62 92 LEU A C 1
ATOM 704 O O . LEU A 1 92 ? -0.817 -9.793 -4.117 1.00 96.62 92 LEU A O 1
ATOM 708 N N . SER A 1 93 ? -0.356 -10.682 -6.124 1.00 94.88 93 SER A N 1
ATOM 709 C CA . SER A 1 93 ? -0.507 -12.084 -5.716 1.00 94.88 93 SER A CA 1
ATOM 710 C C . SER A 1 93 ? 0.331 -12.387 -4.469 1.00 94.88 93 SER A C 1
ATOM 712 O O . SER A 1 93 ? 1.555 -12.187 -4.456 1.00 94.88 93 SER A O 1
ATOM 714 N N . GLY A 1 94 ? -0.314 -12.881 -3.420 1.00 94.75 94 GLY A N 1
ATOM 715 C CA . GLY A 1 94 ? 0.308 -13.173 -2.136 1.00 94.75 94 GLY A CA 1
ATOM 716 C C . GLY A 1 94 ? 0.467 -11.970 -1.198 1.00 94.75 94 GLY A C 1
ATOM 717 O O . GLY A 1 94 ? 0.997 -12.159 -0.097 1.00 94.75 94 GLY A O 1
ATOM 718 N N . ALA A 1 95 ? 0.021 -10.771 -1.572 1.00 97.56 95 ALA A N 1
ATOM 719 C CA . ALA A 1 95 ? -0.097 -9.634 -0.659 1.00 97.56 95 ALA A CA 1
ATOM 720 C C . ALA A 1 95 ? -1.391 -9.717 0.169 1.00 97.56 95 ALA A C 1
ATOM 722 O O . ALA A 1 95 ? -2.247 -10.571 -0.065 1.00 97.56 95 ALA A O 1
ATOM 723 N N . THR A 1 96 ? -1.517 -8.839 1.157 1.00 98.25 96 THR A N 1
ATOM 724 C CA . THR A 1 96 ? -2.713 -8.693 1.991 1.00 98.25 96 THR A CA 1
ATOM 725 C C . THR A 1 96 ? -3.278 -7.281 1.825 1.00 98.25 96 THR A C 1
ATOM 727 O O . THR A 1 96 ? -2.518 -6.318 1.742 1.00 98.25 96 THR A O 1
ATOM 730 N N . LEU A 1 97 ? -4.602 -7.146 1.775 1.00 97.69 97 LEU A N 1
ATOM 731 C CA . LEU A 1 97 ? -5.301 -5.873 1.927 1.00 97.69 97 LEU A CA 1
ATOM 732 C C . LEU A 1 97 ? -5.839 -5.787 3.360 1.00 97.69 97 LEU A C 1
ATOM 734 O O . LEU A 1 97 ? -6.723 -6.553 3.741 1.00 97.69 97 LEU A O 1
ATOM 738 N N . SER A 1 98 ? -5.294 -4.876 4.160 1.00 97.69 98 SER A N 1
ATOM 739 C CA . SER A 1 98 ? -5.686 -4.641 5.552 1.00 97.69 98 SER A CA 1
ATOM 740 C C . SER A 1 98 ? -6.540 -3.373 5.646 1.00 97.69 98 SER A C 1
ATOM 742 O O . SER A 1 98 ? -6.041 -2.254 5.519 1.00 97.69 98 SER A O 1
ATOM 744 N N . ILE A 1 99 ? -7.840 -3.536 5.883 1.00 95.81 99 ILE A N 1
ATOM 745 C CA . ILE A 1 99 ? -8.808 -2.434 5.918 1.00 95.81 99 ILE A CA 1
ATOM 746 C C . ILE A 1 99 ? -9.030 -1.999 7.363 1.00 95.81 99 ILE A C 1
ATOM 748 O O . ILE A 1 99 ? -9.315 -2.823 8.232 1.00 95.81 99 ILE A O 1
ATOM 752 N N . TYR A 1 100 ? -8.922 -0.698 7.619 1.00 94.62 100 TYR A N 1
ATOM 753 C CA . TYR A 1 100 ? -9.176 -0.082 8.916 1.00 94.62 100 TYR A CA 1
ATOM 754 C C . TYR A 1 100 ? -10.396 0.832 8.862 1.00 94.62 100 TYR A C 1
ATOM 756 O O . TYR A 1 100 ? -10.675 1.466 7.847 1.00 94.62 100 TYR A O 1
ATOM 764 N N . LYS A 1 101 ? -11.068 0.987 9.999 1.00 92.69 101 LYS A N 1
ATOM 765 C CA . LYS A 1 101 ? -12.155 1.955 10.179 1.00 92.69 101 LYS A CA 1
ATOM 766 C C . LYS A 1 101 ? -11.919 2.816 11.411 1.00 92.69 101 LYS A C 1
ATOM 768 O O . LYS A 1 101 ? -11.119 2.466 12.283 1.00 92.69 101 LYS A O 1
ATOM 773 N N . VAL A 1 102 ? -12.618 3.945 11.484 1.00 90.56 102 VAL A N 1
ATOM 774 C CA . VAL A 1 102 ? -12.642 4.770 12.695 1.00 90.56 102 VAL A CA 1
ATOM 775 C C . VAL A 1 102 ? -13.714 4.233 13.639 1.00 90.56 102 VAL A C 1
ATOM 777 O O . VAL A 1 102 ? -14.887 4.186 13.281 1.00 90.56 102 VAL A O 1
ATOM 780 N N . GLU A 1 103 ? -13.315 3.867 14.854 1.00 91.12 103 GLU A N 1
ATOM 781 C CA . GLU A 1 103 ? -14.223 3.607 15.972 1.00 91.12 103 GLU A CA 1
ATOM 782 C C . GLU A 1 103 ? -13.889 4.573 17.115 1.00 91.12 103 GLU A C 1
ATOM 784 O O . GLU A 1 103 ? -12.820 4.507 17.734 1.00 91.12 103 GLU A O 1
ATOM 789 N N . GLY A 1 104 ? -14.789 5.527 17.369 1.00 88.75 104 GLY A N 1
ATOM 790 C CA . GLY A 1 104 ? -14.524 6.644 18.278 1.00 88.75 104 GLY A CA 1
ATOM 791 C C . GLY A 1 104 ? -13.329 7.477 17.800 1.00 88.75 104 GLY A C 1
ATOM 792 O O . GLY A 1 104 ? -13.356 8.025 16.705 1.00 88.75 104 GLY A O 1
ATOM 793 N N . ASN A 1 105 ? -12.266 7.538 18.608 1.00 85.62 105 ASN A N 1
ATOM 794 C CA . ASN A 1 105 ? -11.027 8.270 18.297 1.00 85.62 105 ASN A CA 1
ATOM 795 C C . ASN A 1 105 ? -9.869 7.355 17.858 1.00 85.62 105 ASN A C 1
ATOM 797 O O . ASN A 1 105 ? -8.711 7.773 17.872 1.00 85.62 105 ASN A O 1
ATOM 801 N N . LYS A 1 106 ? -10.144 6.086 17.530 1.00 88.50 106 LYS A N 1
ATOM 802 C CA . LYS A 1 106 ? -9.117 5.097 17.172 1.00 88.50 106 LYS A CA 1
ATOM 803 C C . LYS A 1 106 ? -9.353 4.545 15.770 1.00 88.50 106 LYS A C 1
ATOM 805 O O . LYS A 1 106 ? -10.491 4.349 15.357 1.00 88.50 106 LYS A O 1
ATOM 810 N N . LYS A 1 107 ? -8.260 4.251 15.060 1.00 89.94 107 LYS A N 1
ATOM 811 C CA . LYS A 1 107 ? -8.285 3.420 13.851 1.00 89.94 107 LYS A CA 1
ATOM 812 C C . LYS A 1 107 ? -8.155 1.963 14.290 1.00 89.94 107 LYS A C 1
ATOM 814 O O . LYS A 1 107 ? -7.165 1.610 14.929 1.00 89.94 107 LYS A O 1
ATOM 819 N N . VAL A 1 108 ? -9.150 1.143 13.982 1.00 93.56 108 VAL A N 1
ATOM 820 C CA . VAL A 1 108 ? -9.171 -0.288 14.316 1.00 93.56 108 VAL A CA 1
ATOM 821 C C . VAL A 1 108 ? -9.172 -1.111 13.039 1.00 93.56 108 VAL A C 1
ATOM 823 O O . VAL A 1 108 ? -9.715 -0.676 12.023 1.00 93.56 108 VAL A O 1
ATOM 826 N N . LEU A 1 109 ? -8.535 -2.281 13.081 1.00 95.19 109 LEU A N 1
ATOM 827 C CA . LEU A 1 109 ? -8.552 -3.213 11.961 1.00 95.19 109 LEU A CA 1
ATOM 828 C C . LEU A 1 109 ? -9.977 -3.749 11.794 1.00 95.19 109 LEU A C 1
ATOM 830 O O . LEU A 1 109 ? -10.526 -4.343 12.719 1.00 95.19 109 LEU A O 1
ATOM 834 N N . GLU A 1 110 ? -10.562 -3.524 10.627 1.00 95.25 110 GLU A N 1
ATOM 835 C CA . GLU A 1 110 ? -11.890 -4.011 10.265 1.00 95.25 110 GLU A CA 1
ATOM 836 C C . GLU A 1 110 ? -11.807 -5.385 9.599 1.00 95.25 110 GLU A C 1
ATOM 838 O O . GLU A 1 110 ? -12.558 -6.289 9.954 1.00 95.25 110 GLU A O 1
ATOM 843 N N . SER A 1 111 ? -10.888 -5.558 8.645 1.00 95.44 111 SER A N 1
ATOM 844 C CA . SER A 1 111 ? -10.713 -6.825 7.931 1.00 95.44 111 SER A CA 1
ATOM 845 C C . SER A 1 111 ? -9.319 -6.970 7.322 1.00 95.44 111 SER A C 1
ATOM 847 O O . SER A 1 111 ? -8.582 -5.996 7.153 1.00 95.44 111 SER A O 1
ATOM 849 N N . ARG A 1 112 ? -8.952 -8.217 7.005 1.00 95.50 112 ARG A N 1
ATOM 850 C CA . ARG A 1 112 ? -7.773 -8.568 6.210 1.00 95.50 112 ARG A CA 1
ATOM 851 C C . ARG A 1 112 ? -8.168 -9.550 5.128 1.00 95.50 112 ARG A C 1
ATOM 853 O O . ARG A 1 112 ? -8.743 -10.591 5.433 1.00 95.50 112 ARG A O 1
ATOM 860 N N . GLU A 1 113 ? -7.801 -9.236 3.899 1.00 95.31 113 GLU A N 1
ATOM 861 C CA . GLU A 1 113 ? -8.099 -10.055 2.731 1.00 95.31 113 GLU A CA 1
ATOM 862 C C . GLU A 1 113 ? -6.783 -10.467 2.070 1.00 95.31 113 GLU A C 1
ATOM 864 O O . GLU A 1 113 ? -5.930 -9.627 1.775 1.00 95.31 113 GLU A O 1
ATOM 869 N N . LYS A 1 114 ? -6.584 -11.773 1.875 1.00 96.62 114 LYS A N 1
ATOM 870 C CA . LYS A 1 114 ? -5.450 -12.271 1.097 1.00 96.62 114 LYS A CA 1
ATOM 871 C C . LYS A 1 114 ? -5.743 -12.029 -0.381 1.00 96.62 114 LYS A C 1
ATOM 873 O O . LYS A 1 114 ? -6.846 -12.315 -0.8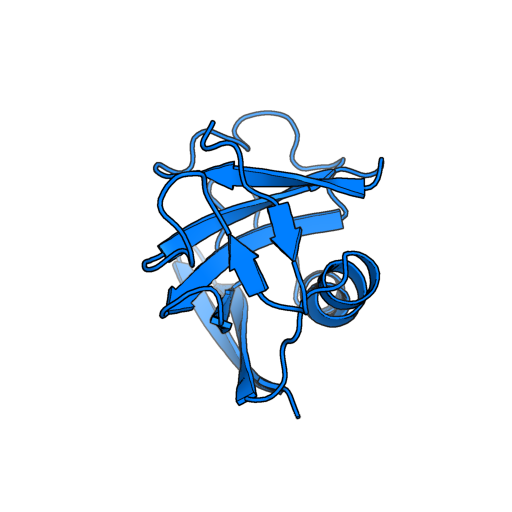31 1.00 96.62 114 LYS A O 1
ATOM 878 N N . ILE A 1 115 ? -4.768 -11.494 -1.106 1.00 94.88 115 ILE A N 1
ATOM 879 C CA . ILE A 1 115 ? -4.865 -11.290 -2.549 1.00 94.88 115 ILE A CA 1
ATOM 880 C C . ILE A 1 115 ? -4.233 -12.503 -3.226 1.00 94.88 115 ILE A C 1
ATOM 882 O O . ILE A 1 115 ? -3.051 -12.781 -2.993 1.00 94.88 115 ILE A O 1
ATOM 886 N N . ASP A 1 116 ? -5.017 -13.206 -4.036 1.00 84.75 116 ASP A N 1
ATOM 887 C CA . ASP A 1 116 ? -4.580 -14.361 -4.826 1.00 84.75 116 ASP A CA 1
ATOM 888 C C . ASP A 1 116 ? -4.060 -13.945 -6.212 1.00 84.75 116 ASP A C 1
ATOM 890 O O . ASP A 1 116 ? -4.633 -13.012 -6.823 1.00 84.75 116 ASP A O 1
#

Sequence (116 aa):
MVGSKIVDGLFVSKYGGMTGTYDIVVTMEGYLKLGTGHYYLSNSAPEVMLAGTIEMYKGKVKDITNLSGHYLPNAEQTKNYIRILNDLGARLSGATLSIYKVEGNKKVLESREKID

Organism: NCBI:txid1293035

pLDDT: mean 87.44, std 12.89, range [47.38, 98.25]

Secondary structure (DSSP, 8-state):
---EEEETTEEEETTEE--EEEEEEEETT--EEEESSSGGGSS-GGGEEEEEEEEEETTEEEEEE---SS----HHHHHHHHHHHHHTT---TT-EEEEEEEETTEEEEEEEEE--

Foldseek 3Di:
DFPWAADQQFIAGPVAGDAAKWWWWQFLVRDIDTHDDLPPPPPCQVTTLATFMWGDDRRATAETEQDHDPHRDAPVSLVCVVVSSVVSVHDH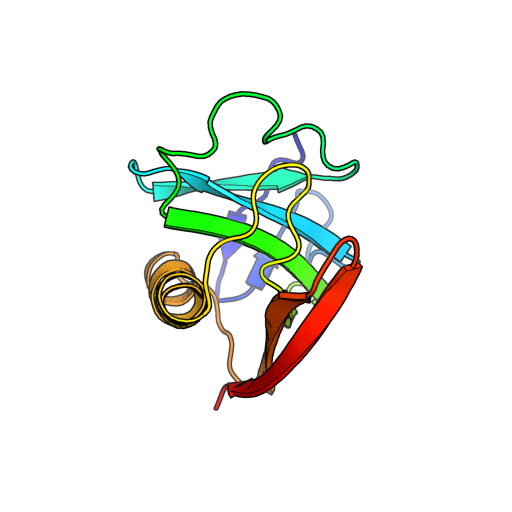QQHKYFYWDDDPNDTDTPDIDGDD